Protein AF-A0A3S3DQZ9-F1 (afdb_monomer)

Structure (mmCIF, N/CA/C/O backbone):
data_AF-A0A3S3DQZ9-F1
#
_entry.id   AF-A0A3S3DQZ9-F1
#
loop_
_atom_site.group_PDB
_atom_site.id
_atom_site.type_symbol
_atom_site.label_atom_id
_atom_site.label_alt_id
_atom_site.label_comp_id
_atom_site.label_asym_id
_atom_site.label_entity_id
_atom_site.label_seq_id
_atom_site.pdbx_PDB_ins_code
_atom_site.Cartn_x
_atom_site.Cartn_y
_atom_site.Cartn_z
_atom_site.occupancy
_atom_site.B_iso_or_equiv
_atom_site.auth_seq_id
_atom_site.auth_comp_id
_atom_site.auth_asym_id
_atom_site.auth_atom_id
_atom_site.pdbx_PDB_model_num
ATOM 1 N N . MET A 1 1 ? -2.043 3.879 -20.550 1.00 38.56 1 MET A N 1
ATOM 2 C CA . MET A 1 1 ? -2.431 2.485 -20.252 1.00 38.56 1 MET A CA 1
ATOM 3 C C . MET A 1 1 ? -1.501 2.037 -19.139 1.00 38.56 1 MET A C 1
ATOM 5 O O . MET A 1 1 ? -0.309 1.957 -19.387 1.00 38.56 1 MET A O 1
ATOM 9 N N . ALA A 1 2 ? -1.991 1.979 -17.899 1.0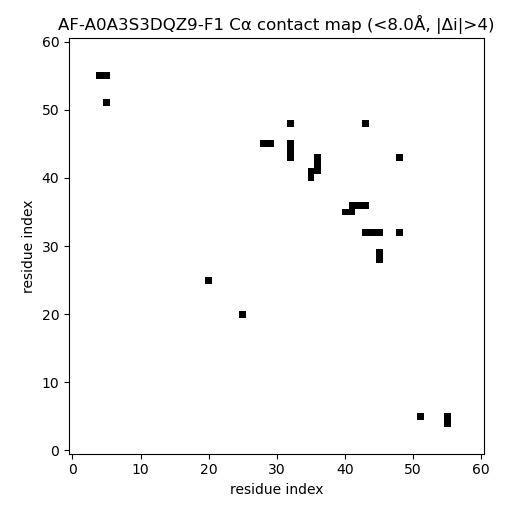0 43.78 2 ALA A N 1
ATOM 10 C CA . ALA A 1 2 ? -1.148 1.731 -16.729 1.00 43.78 2 ALA A CA 1
ATOM 11 C C . ALA A 1 2 ? -0.810 0.238 -16.672 1.00 43.78 2 ALA A C 1
ATOM 13 O O . ALA A 1 2 ? -1.658 -0.577 -16.318 1.00 43.78 2 ALA A O 1
ATOM 14 N N . ASP A 1 3 ? 0.399 -0.092 -17.113 1.00 48.09 3 ASP A N 1
ATOM 15 C CA . ASP A 1 3 ? 0.941 -1.443 -17.104 1.00 48.09 3 ASP A CA 1
ATOM 16 C C . ASP A 1 3 ? 1.186 -1.870 -15.654 1.00 48.09 3 ASP A C 1
ATOM 18 O O . ASP A 1 3 ? 1.899 -1.194 -14.902 1.00 48.09 3 ASP A O 1
ATOM 22 N N . LEU A 1 4 ? 0.519 -2.938 -15.219 1.00 45.88 4 LEU A N 1
ATOM 23 C CA . LEU A 1 4 ? 0.640 -3.398 -13.849 1.00 45.88 4 LEU A CA 1
ATOM 24 C C . LEU A 1 4 ? 1.936 -4.191 -13.691 1.00 45.88 4 LEU A C 1
ATOM 26 O O . LEU A 1 4 ? 1.995 -5.377 -14.001 1.00 45.88 4 LEU A O 1
ATOM 30 N N . LYS A 1 5 ? 2.966 -3.529 -13.159 1.00 56.03 5 LYS A N 1
ATOM 31 C CA . LYS A 1 5 ? 4.314 -4.077 -12.911 1.00 56.03 5 LYS A CA 1
ATOM 32 C C . LYS A 1 5 ? 4.390 -5.217 -11.879 1.00 56.03 5 LYS A C 1
ATOM 34 O O . LYS A 1 5 ? 5.478 -5.576 -11.444 1.00 56.03 5 LYS A O 1
ATOM 39 N N . LEU A 1 6 ? 3.262 -5.765 -11.438 1.00 48.62 6 LEU A N 1
ATOM 40 C CA . LEU A 1 6 ? 3.179 -6.608 -10.252 1.00 48.62 6 LEU A CA 1
ATOM 41 C C . LEU A 1 6 ? 2.674 -8.011 -10.607 1.00 48.62 6 LEU A C 1
ATOM 43 O O . LEU A 1 6 ? 1.477 -8.262 -10.712 1.00 48.62 6 LEU A O 1
ATOM 47 N N . GLY A 1 7 ? 3.629 -8.917 -10.831 1.00 61.00 7 GLY A N 1
ATOM 48 C CA . GLY A 1 7 ? 3.397 -10.350 -11.010 1.00 61.00 7 GLY A CA 1
ATOM 49 C C . GLY A 1 7 ? 3.231 -11.099 -9.679 1.00 61.00 7 GLY A C 1
ATOM 50 O O . GLY A 1 7 ? 3.627 -10.621 -8.619 1.00 61.00 7 GLY A O 1
ATOM 51 N N . LYS A 1 8 ? 2.625 -12.291 -9.751 1.00 45.16 8 L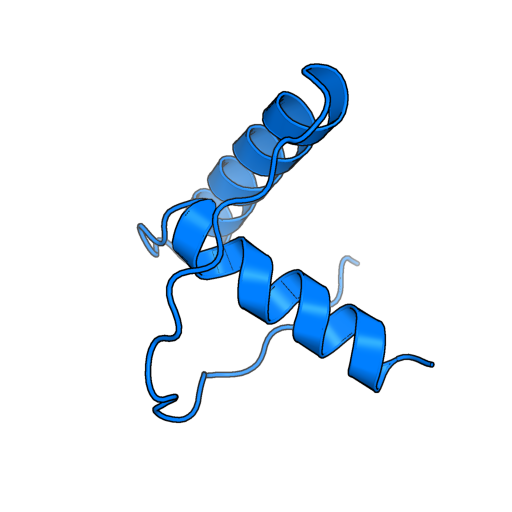YS A N 1
ATOM 52 C CA . LYS A 1 8 ? 2.261 -13.177 -8.626 1.00 45.16 8 LYS A CA 1
ATOM 53 C C . LYS A 1 8 ? 3.448 -13.445 -7.682 1.00 45.16 8 LYS A C 1
ATOM 55 O O . LYS A 1 8 ? 4.48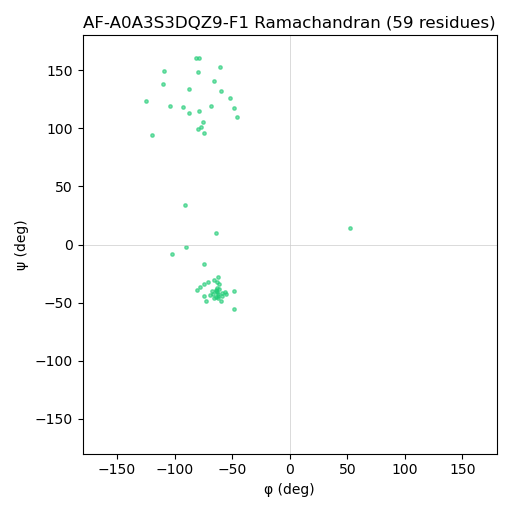3 -13.918 -8.147 1.00 45.16 8 LYS A O 1
ATOM 60 N N . LEU A 1 9 ? 3.292 -13.195 -6.374 1.00 53.53 9 LEU A N 1
ATOM 61 C CA . LEU A 1 9 ? 4.406 -13.376 -5.434 1.00 53.53 9 LEU A CA 1
ATOM 62 C C . LEU A 1 9 ? 4.848 -14.824 -5.291 1.00 53.53 9 LEU A C 1
ATOM 64 O O . LEU A 1 9 ? 3.996 -15.699 -5.116 1.00 53.53 9 LEU A O 1
ATOM 68 N N . PRO A 1 10 ? 6.164 -15.051 -5.184 1.00 53.34 10 PRO A N 1
ATOM 69 C CA . PRO A 1 10 ? 6.699 -16.207 -4.498 1.00 53.34 10 PRO A CA 1
ATOM 70 C C . PRO A 1 10 ? 6.695 -16.001 -2.972 1.00 53.34 10 PRO A C 1
ATOM 72 O O . PRO A 1 10 ? 6.866 -14.891 -2.465 1.00 53.34 10 PRO A O 1
ATOM 75 N N . ASP A 1 11 ? 6.517 -17.111 -2.261 1.00 52.28 11 ASP A N 1
ATOM 76 C CA . ASP A 1 11 ? 6.601 -17.247 -0.806 1.00 52.28 11 ASP A CA 1
ATOM 77 C C . ASP A 1 11 ? 7.889 -16.585 -0.271 1.00 52.28 11 ASP A C 1
ATOM 79 O O . ASP A 1 11 ? 9.001 -16.960 -0.655 1.00 52.28 11 ASP A O 1
ATOM 83 N N . ARG A 1 12 ? 7.756 -15.556 0.575 1.00 56.56 12 ARG A N 1
ATOM 84 C CA . ARG A 1 12 ? 8.888 -14.833 1.175 1.00 56.56 12 ARG A CA 1
ATOM 85 C C . ARG A 1 12 ? 8.751 -14.842 2.691 1.00 56.56 12 ARG A C 1
ATOM 87 O O . ARG A 1 12 ? 7.763 -14.355 3.232 1.00 56.56 12 ARG A O 1
ATOM 94 N N . THR A 1 13 ? 9.779 -15.349 3.368 1.00 53.09 13 THR A N 1
ATOM 95 C CA . THR A 1 13 ? 9.979 -15.259 4.819 1.00 53.09 13 THR A CA 1
ATOM 96 C C . THR A 1 13 ? 9.711 -13.826 5.291 1.00 53.09 13 THR A C 1
ATOM 98 O O . THR A 1 13 ? 10.457 -12.906 4.958 1.00 53.09 13 THR A O 1
ATOM 101 N N . ALA A 1 14 ? 8.609 -13.617 6.013 1.00 53.59 14 ALA A N 1
ATOM 102 C CA . ALA A 1 14 ? 8.123 -12.282 6.347 1.00 53.59 14 ALA A CA 1
ATOM 103 C C . ALA A 1 14 ? 8.987 -11.627 7.440 1.00 53.59 14 ALA A C 1
ATOM 105 O O . ALA A 1 14 ? 8.774 -11.834 8.634 1.00 53.59 14 ALA A O 1
ATOM 106 N N . SER A 1 15 ? 9.959 -10.806 7.042 1.00 56.75 15 SER A N 1
ATOM 107 C CA . SER A 1 15 ? 10.689 -9.923 7.960 1.00 56.75 15 SER A CA 1
ATOM 108 C C . SER A 1 15 ? 9.845 -8.685 8.266 1.00 56.75 15 SER A C 1
ATOM 110 O O . SER A 1 15 ? 9.563 -7.879 7.379 1.00 56.75 15 SER A O 1
ATOM 112 N N . LYS A 1 16 ? 9.427 -8.514 9.527 1.00 61.38 16 LYS A N 1
ATOM 113 C CA . LYS A 1 16 ? 8.618 -7.363 9.953 1.00 61.38 16 LYS A CA 1
ATOM 114 C C . LYS A 1 16 ? 9.494 -6.112 10.055 1.00 61.38 16 LYS A C 1
ATOM 116 O O . LYS A 1 16 ? 10.258 -5.966 11.004 1.00 61.38 16 LYS A O 1
ATOM 121 N N . ILE A 1 17 ? 9.364 -5.206 9.089 1.00 67.81 17 ILE A N 1
ATOM 122 C CA . ILE A 1 17 ? 10.045 -3.907 9.088 1.00 67.81 17 ILE A CA 1
ATOM 123 C C . ILE A 1 17 ? 9.019 -2.833 9.454 1.00 67.81 17 ILE A C 1
ATOM 125 O O . ILE A 1 17 ? 8.030 -2.640 8.749 1.00 67.81 17 ILE A O 1
ATOM 129 N N . THR A 1 18 ? 9.250 -2.127 10.559 1.00 73.69 18 THR A N 1
ATOM 130 C CA . THR A 1 18 ? 8.464 -0.941 10.918 1.00 73.69 18 THR A CA 1
ATOM 131 C C . THR A 1 18 ? 9.107 0.274 10.262 1.00 73.69 18 THR A C 1
ATOM 133 O O . THR A 1 18 ? 10.221 0.644 10.623 1.00 73.69 18 THR A O 1
ATOM 136 N N . ILE A 1 19 ? 8.412 0.895 9.310 1.00 73.06 19 ILE A N 1
ATOM 137 C CA . ILE A 1 19 ? 8.840 2.148 8.683 1.00 73.06 19 ILE A CA 1
ATOM 138 C C . ILE A 1 19 ? 7.928 3.291 9.120 1.00 73.06 19 ILE A C 1
ATOM 140 O O . ILE A 1 19 ? 6.706 3.140 9.174 1.00 73.06 19 ILE A O 1
ATOM 144 N N . THR A 1 20 ? 8.519 4.446 9.411 1.00 80.31 20 THR A N 1
ATOM 145 C CA . THR A 1 20 ? 7.769 5.688 9.603 1.00 80.31 20 THR A CA 1
ATOM 146 C C . THR A 1 20 ? 7.708 6.399 8.263 1.00 80.31 20 THR A C 1
ATOM 148 O O . THR A 1 20 ? 8.741 6.749 7.699 1.00 80.31 20 THR A O 1
ATOM 151 N N . VAL A 1 21 ? 6.500 6.600 7.746 1.00 80.56 21 VAL A N 1
ATOM 152 C CA . VAL A 1 21 ? 6.264 7.337 6.502 1.00 80.56 21 VAL A CA 1
ATOM 153 C C . VAL A 1 21 ? 5.601 8.674 6.806 1.00 80.56 21 VAL A C 1
ATOM 155 O O . VAL A 1 21 ? 4.839 8.794 7.766 1.00 80.56 21 VAL A O 1
ATOM 158 N N . SER A 1 22 ? 5.875 9.677 5.976 1.00 86.75 22 SER A N 1
ATOM 159 C CA . SER A 1 22 ? 5.183 10.967 6.025 1.00 86.75 22 SER A CA 1
ATOM 160 C C . SER A 1 22 ? 3.682 10.791 5.776 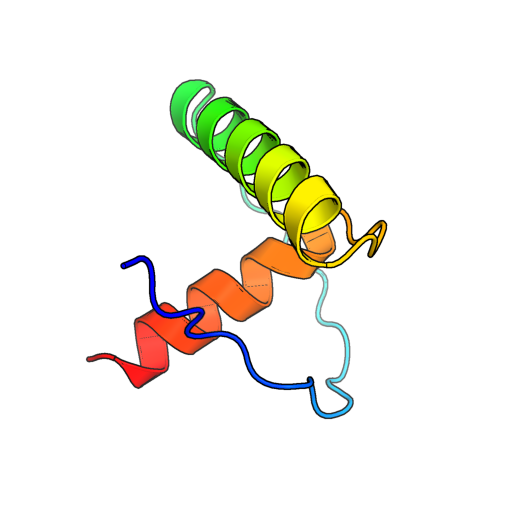1.00 86.75 22 SER A C 1
ATOM 162 O O . SER A 1 22 ? 3.267 9.870 5.069 1.00 86.75 22 SER A O 1
ATOM 164 N N . ALA A 1 23 ? 2.860 11.695 6.317 1.00 86.06 23 ALA A N 1
ATOM 165 C CA . ALA A 1 23 ? 1.403 11.632 6.178 1.00 86.06 23 ALA A CA 1
ATOM 166 C C . ALA A 1 23 ? 0.943 11.602 4.708 1.00 86.06 23 ALA A C 1
ATOM 168 O O . ALA A 1 23 ? 0.078 10.799 4.363 1.00 86.06 23 ALA A O 1
ATOM 169 N N . GLU A 1 24 ? 1.577 12.399 3.841 1.00 87.88 24 GLU A N 1
ATOM 170 C CA . GLU A 1 24 ? 1.313 12.405 2.396 1.00 87.88 24 GLU A CA 1
ATOM 171 C C . GLU A 1 24 ? 1.583 11.038 1.759 1.00 87.88 24 GLU A C 1
ATOM 173 O O . GLU A 1 24 ? 0.719 10.490 1.083 1.00 87.88 24 GLU A O 1
ATOM 178 N N . LEU A 1 25 ? 2.742 10.430 2.040 1.00 83.62 25 LEU A N 1
ATOM 179 C CA . LEU A 1 25 ? 3.085 9.113 1.501 1.00 83.62 25 LEU A CA 1
ATOM 180 C C . LEU A 1 25 ? 2.114 8.037 2.004 1.00 83.62 25 LEU A C 1
ATOM 182 O O . LEU A 1 25 ? 1.674 7.189 1.232 1.00 83.62 25 LEU A O 1
ATOM 186 N N . GLY A 1 26 ? 1.730 8.093 3.281 1.00 84.94 26 GLY A N 1
ATOM 187 C CA . GLY A 1 26 ? 0.726 7.195 3.848 1.00 84.94 26 GLY A CA 1
ATOM 188 C C . GLY A 1 26 ? -0.650 7.331 3.187 1.00 84.94 26 GLY A C 1
ATOM 189 O O . GLY A 1 26 ? -1.360 6.332 3.050 1.00 84.94 26 GLY A O 1
ATOM 190 N N . GLN A 1 27 ? -1.029 8.537 2.763 1.00 87.38 27 GLN A N 1
ATOM 191 C CA . GLN A 1 27 ? -2.279 8.783 2.047 1.00 87.38 27 GLN A CA 1
ATOM 192 C C . GLN A 1 27 ? -2.212 8.242 0.615 1.00 87.38 27 GLN A C 1
ATOM 194 O O . GLN A 1 27 ? -3.055 7.423 0.245 1.00 87.38 27 GLN A O 1
ATOM 199 N N . THR A 1 28 ? -1.143 8.556 -0.118 1.00 86.94 28 THR A N 1
ATOM 200 C CA . THR A 1 28 ? -0.890 8.026 -1.466 1.00 86.94 28 THR A CA 1
ATOM 201 C C . THR A 1 28 ? -0.885 6.497 -1.484 1.00 86.94 28 THR A C 1
ATOM 203 O O . THR A 1 28 ? -1.491 5.877 -2.356 1.00 86.94 28 THR A O 1
ATOM 206 N N . LEU A 1 29 ? -0.258 5.859 -0.490 1.00 84.19 29 LEU A N 1
ATOM 207 C CA . LEU A 1 29 ? -0.236 4.400 -0.362 1.00 84.19 29 LEU A CA 1
ATOM 208 C C . LEU A 1 29 ? -1.635 3.810 -0.127 1.00 84.19 29 LEU A C 1
ATOM 210 O O . LEU A 1 29 ? -1.962 2.762 -0.686 1.00 84.19 29 LEU A O 1
ATOM 214 N N . LYS A 1 30 ? -2.479 4.475 0.673 1.00 84.31 30 LYS A N 1
ATOM 215 C CA . LYS A 1 30 ? -3.876 4.059 0.891 1.00 84.31 30 LYS A CA 1
ATOM 216 C C . LYS A 1 30 ? -4.716 4.206 -0.373 1.00 84.31 30 LYS A C 1
ATOM 218 O O . LYS A 1 30 ? -5.487 3.301 -0.684 1.00 84.31 30 LYS A O 1
ATOM 223 N N . GLU A 1 31 ? -4.560 5.309 -1.100 1.00 85.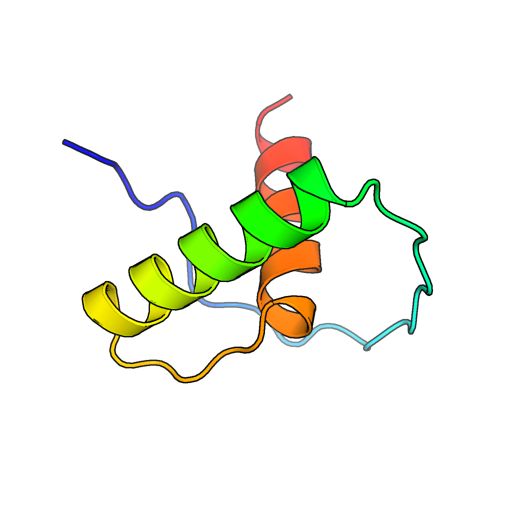94 31 GLU A N 1
ATOM 224 C CA . GLU A 1 31 ? -5.232 5.530 -2.386 1.00 85.94 31 GLU A CA 1
ATOM 225 C C . GLU A 1 31 ? -4.807 4.479 -3.415 1.00 85.94 31 GLU A C 1
ATOM 227 O O . GLU A 1 31 ? -5.652 3.886 -4.088 1.00 85.94 31 GLU A O 1
ATOM 232 N N . TYR A 1 32 ? -3.513 4.162 -3.462 1.00 84.44 32 TYR A N 1
ATOM 233 C CA . TYR A 1 32 ? -2.990 3.108 -4.321 1.00 84.44 32 TYR A CA 1
ATOM 234 C C . TYR A 1 32 ? -3.558 1.732 -3.956 1.00 84.44 32 TYR A C 1
ATOM 236 O O . TYR A 1 32 ? -3.990 0.993 -4.837 1.00 84.44 32 TYR A O 1
ATOM 244 N N . ALA A 1 33 ? -3.627 1.388 -2.668 1.00 82.44 33 ALA A N 1
ATOM 245 C CA . AL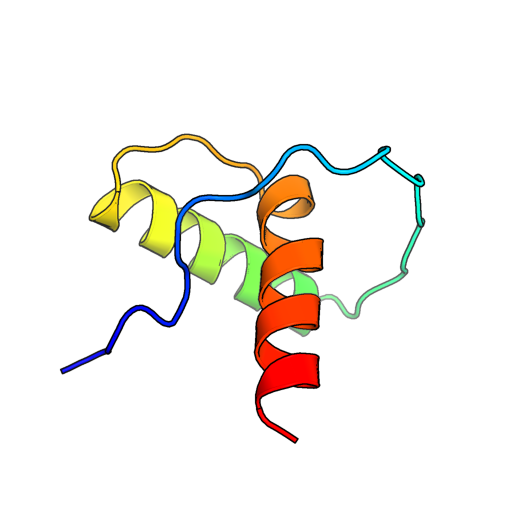A A 1 33 ? -4.238 0.133 -2.229 1.00 82.44 33 ALA A CA 1
ATOM 246 C C . ALA A 1 33 ? -5.736 0.062 -2.565 1.00 82.44 33 ALA A C 1
ATOM 248 O O . ALA A 1 33 ? -6.230 -0.993 -2.965 1.00 82.44 33 ALA A O 1
ATOM 249 N N . ALA A 1 34 ? -6.463 1.179 -2.462 1.00 84.62 34 ALA A N 1
ATOM 250 C CA . ALA A 1 34 ? -7.862 1.250 -2.877 1.00 84.62 34 ALA A CA 1
ATOM 251 C C . ALA A 1 34 ? -8.019 1.028 -4.391 1.00 84.62 34 ALA A C 1
ATOM 253 O O . ALA A 1 34 ? -8.928 0.314 -4.818 1.00 84.62 34 ALA A O 1
ATOM 254 N N . LEU A 1 35 ? -7.118 1.588 -5.200 1.00 84.06 35 LEU A N 1
ATOM 255 C CA . LEU A 1 35 ? -7.078 1.358 -6.643 1.00 84.06 35 LEU A CA 1
ATOM 256 C C . LEU A 1 35 ? -6.728 -0.099 -6.9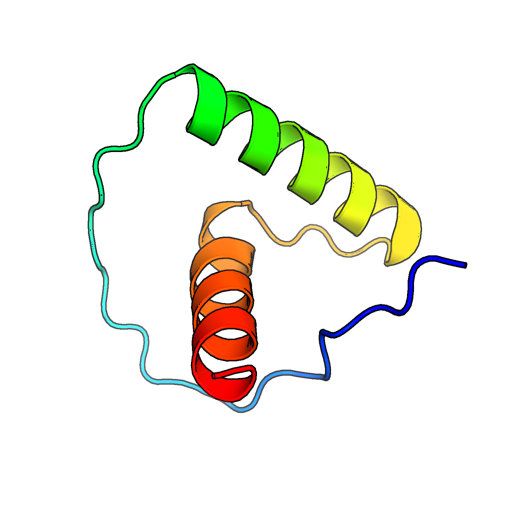75 1.00 84.06 35 LEU A C 1
ATOM 258 O O . LEU A 1 35 ? -7.414 -0.724 -7.780 1.00 84.06 35 LEU A O 1
ATOM 262 N N . TYR A 1 36 ? -5.715 -0.665 -6.322 1.00 80.56 36 TYR A N 1
ATOM 263 C CA . TYR A 1 36 ? -5.315 -2.060 -6.502 1.00 80.56 36 TYR A CA 1
ATOM 264 C C . TYR A 1 36 ? -6.469 -3.014 -6.175 1.00 80.56 36 TYR A C 1
ATOM 266 O O . TYR A 1 36 ? -6.792 -3.900 -6.968 1.00 80.56 36 TYR A O 1
ATOM 274 N N . ARG A 1 37 ? -7.175 -2.767 -5.066 1.00 81.31 37 ARG A N 1
ATOM 275 C CA . ARG A 1 37 ? -8.371 -3.524 -4.688 1.00 81.31 37 ARG A CA 1
ATOM 276 C C . ARG A 1 37 ? -9.486 -3.408 -5.722 1.00 81.31 37 ARG A C 1
ATOM 278 O O . ARG A 1 37 ? -10.174 -4.392 -5.969 1.00 81.31 37 ARG A O 1
ATOM 285 N N . GLN A 1 38 ? -9.688 -2.241 -6.328 1.00 81.12 38 GLN A N 1
ATOM 286 C CA . GLN A 1 38 ? -10.689 -2.090 -7.388 1.00 81.12 38 GLN A CA 1
ATOM 287 C C . GLN A 1 38 ? -10.307 -2.856 -8.659 1.00 81.12 38 GLN A C 1
ATOM 289 O O . GLN A 1 38 ? -11.167 -3.498 -9.259 1.00 81.12 38 GLN A O 1
ATOM 294 N N . THR A 1 39 ? -9.029 -2.837 -9.034 1.00 80.38 39 THR A N 1
ATOM 295 C CA . THR A 1 39 ? -8.536 -3.482 -10.257 1.00 80.38 39 THR A CA 1
ATOM 296 C C . THR A 1 39 ? -8.469 -5.007 -10.128 1.00 80.38 39 THR A C 1
ATOM 298 O O . THR A 1 39 ? -8.917 -5.713 -11.027 1.00 80.38 39 THR A O 1
ATOM 301 N N . TYR A 1 40 ? -7.967 -5.529 -9.004 1.00 76.44 40 TYR A N 1
ATOM 302 C CA . TYR A 1 40 ? -7.731 -6.970 -8.807 1.00 76.44 40 TYR A CA 1
ATOM 303 C C . TYR A 1 40 ? -8.796 -7.665 -7.956 1.00 76.44 40 TYR A C 1
ATOM 305 O O . TYR A 1 40 ? -8.771 -8.885 -7.822 1.00 76.44 40 TYR A O 1
ATOM 313 N N . ARG A 1 41 ? -9.726 -6.913 -7.342 1.00 67.25 41 ARG A N 1
ATOM 314 C CA . ARG A 1 41 ? -10.653 -7.396 -6.292 1.00 67.25 41 ARG A CA 1
ATOM 315 C C . ARG A 1 41 ? -9.972 -8.112 -5.121 1.00 67.25 41 ARG A C 1
ATOM 317 O O . ARG A 1 41 ? -10.644 -8.739 -4.304 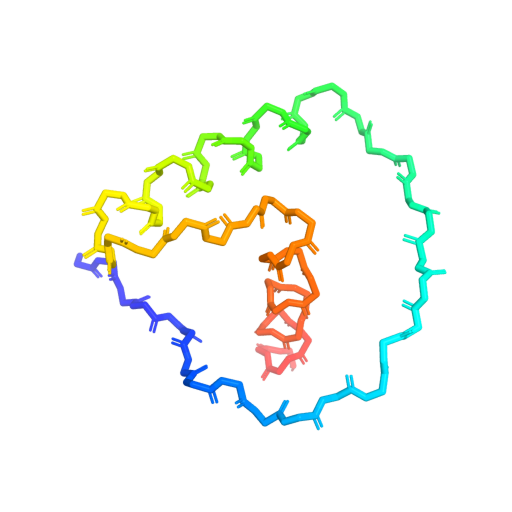1.00 67.25 41 ARG A O 1
ATOM 324 N N . GLN A 1 42 ? -8.658 -7.982 -5.006 1.00 65.75 42 GLN A N 1
ATOM 325 C CA . GLN A 1 42 ? -7.876 -8.529 -3.915 1.00 65.75 42 GLN A CA 1
ATOM 326 C C . GLN A 1 42 ? -7.833 -7.535 -2.762 1.00 65.75 42 GLN A C 1
ATOM 328 O O . GLN A 1 42 ? -7.650 -6.334 -2.953 1.00 65.75 42 GLN A O 1
ATOM 333 N N . SER A 1 43 ? -8.060 -8.042 -1.551 1.00 61.75 43 SER A N 1
ATOM 334 C CA . SER A 1 43 ? -8.092 -7.238 -0.324 1.00 61.75 43 SER A CA 1
ATOM 335 C C . SER A 1 43 ? -6.713 -7.166 0.333 1.00 61.75 43 SER A C 1
ATOM 337 O O . SER A 1 43 ? -6.629 -7.132 1.558 1.00 61.75 43 SER A O 1
ATOM 339 N N . GLU A 1 44 ? -5.644 -7.157 -0.467 1.00 71.06 44 GLU A N 1
ATOM 340 C CA . GLU A 1 44 ? -4.296 -6.935 0.048 1.00 71.06 44 GLU A CA 1
ATOM 341 C C . GLU A 1 44 ? -4.226 -5.565 0.725 1.00 71.06 44 GLU A C 1
ATOM 343 O O . GLU A 1 44 ? -4.696 -4.541 0.211 1.00 71.06 44 GLU A O 1
ATOM 348 N N . THR A 1 45 ? -3.654 -5.550 1.923 1.00 75.69 45 THR A N 1
ATOM 349 C CA . THR A 1 45 ? -3.485 -4.308 2.674 1.00 75.69 45 THR A CA 1
ATOM 350 C C . THR A 1 45 ? -2.297 -3.515 2.136 1.00 75.69 45 THR A C 1
ATOM 352 O O . THR A 1 45 ? -1.386 -4.066 1.524 1.00 75.69 45 THR A O 1
ATOM 355 N N . VAL A 1 46 ? -2.251 -2.211 2.432 1.00 76.62 46 VAL A N 1
ATOM 356 C CA . VAL A 1 46 ? -1.071 -1.371 2.149 1.00 76.62 46 VAL A CA 1
ATOM 357 C C . VAL A 1 46 ? 0.221 -2.037 2.645 1.00 76.62 46 VAL A C 1
ATOM 359 O O . VAL A 1 46 ? 1.225 -2.013 1.946 1.00 76.62 46 VAL A O 1
ATOM 362 N N . ALA A 1 47 ? 0.187 -2.668 3.824 1.00 75.12 47 ALA A N 1
ATOM 363 C CA . ALA A 1 47 ? 1.339 -3.351 4.407 1.00 75.12 47 ALA A CA 1
ATOM 364 C C . ALA A 1 47 ? 1.824 -4.540 3.567 1.00 75.12 47 ALA A C 1
ATOM 366 O O . ALA A 1 47 ? 3.022 -4.806 3.535 1.00 75.12 47 ALA A O 1
ATOM 367 N N . GLU A 1 48 ? 0.912 -5.221 2.876 1.00 76.31 48 GLU A N 1
ATOM 368 C CA . GLU A 1 48 ? 1.269 -6.291 1.950 1.00 76.31 48 GLU A CA 1
ATOM 369 C C . GLU A 1 48 ? 1.774 -5.733 0.630 1.00 76.31 48 GLU A C 1
ATOM 371 O O . GLU A 1 48 ? 2.735 -6.264 0.105 1.00 76.31 48 GLU A O 1
ATOM 376 N N . LEU A 1 49 ? 1.224 -4.626 0.128 1.00 79.25 49 LEU A N 1
ATOM 377 C CA . LEU A 1 49 ? 1.656 -4.044 -1.146 1.00 79.25 49 LEU A CA 1
ATOM 378 C C . LEU A 1 49 ? 3.016 -3.325 -1.065 1.00 79.25 49 LEU A C 1
ATOM 380 O O . LEU A 1 49 ? 3.778 -3.364 -2.030 1.00 79.25 49 LEU A O 1
ATOM 384 N N . ILE A 1 50 ? 3.353 -2.690 0.066 1.00 80.75 50 ILE A N 1
ATOM 385 C CA . ILE A 1 50 ? 4.626 -1.967 0.270 1.00 80.75 50 ILE A CA 1
ATOM 386 C C . ILE A 1 50 ? 5.866 -2.782 -0.152 1.00 80.75 50 ILE A C 1
ATOM 388 O O . ILE A 1 50 ? 6.636 -2.278 -0.973 1.00 80.75 50 ILE A O 1
ATOM 392 N N . PRO A 1 51 ? 6.107 -4.010 0.356 1.00 77.62 51 PRO A N 1
ATOM 393 C CA . PRO A 1 51 ? 7.318 -4.761 0.023 1.00 77.62 51 PRO A CA 1
ATOM 394 C C . PRO A 1 51 ? 7.426 -5.095 -1.466 1.00 77.62 51 PRO A C 1
ATOM 396 O O . PRO A 1 51 ? 8.531 -5.207 -1.988 1.00 77.62 51 PRO A O 1
ATOM 399 N N . PHE A 1 52 ? 6.305 -5.215 -2.170 1.00 77.44 52 PHE A N 1
ATOM 400 C CA . PHE A 1 52 ? 6.318 -5.449 -3.604 1.00 77.44 52 PHE A CA 1
ATOM 401 C C . PHE A 1 52 ? 6.548 -4.189 -4.412 1.00 77.44 52 PHE A C 1
ATOM 403 O O . PHE A 1 52 ? 7.258 -4.250 -5.407 1.00 77.44 52 PHE A O 1
ATOM 410 N N . MET A 1 53 ? 5.966 -3.058 -4.003 1.00 81.06 53 MET A N 1
ATOM 411 C CA . MET A 1 53 ? 6.281 -1.774 -4.624 1.00 81.06 53 MET A CA 1
ATOM 412 C C . MET A 1 53 ? 7.778 -1.492 -4.495 1.00 81.06 53 MET A C 1
ATOM 414 O O . MET A 1 53 ? 8.403 -1.085 -5.466 1.00 81.06 53 MET A O 1
ATOM 418 N N . LEU A 1 54 ? 8.361 -1.780 -3.324 1.00 80.69 54 LEU A N 1
ATOM 419 C CA . LEU A 1 54 ? 9.802 -1.680 -3.092 1.00 80.69 54 LEU A CA 1
ATOM 420 C C . LEU A 1 54 ? 10.598 -2.669 -3.947 1.00 80.69 54 LEU A C 1
ATOM 422 O O . LEU A 1 54 ? 11.589 -2.274 -4.546 1.00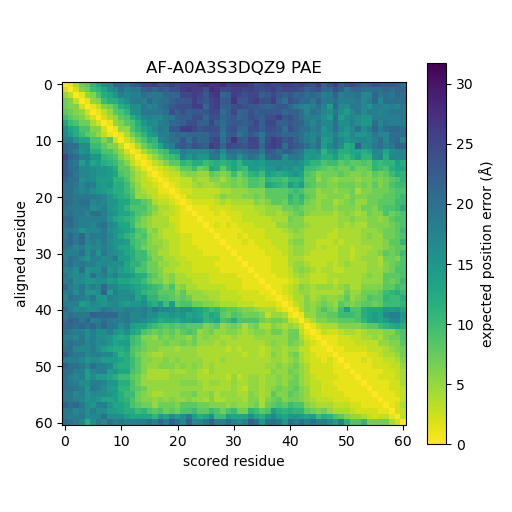 80.69 54 LEU A O 1
ATOM 426 N N . ALA A 1 55 ? 10.174 -3.932 -4.040 1.00 78.62 55 ALA A N 1
ATOM 427 C CA . ALA A 1 55 ? 10.849 -4.919 -4.882 1.00 78.62 55 ALA A CA 1
ATOM 428 C C . ALA A 1 55 ? 10.806 -4.535 -6.370 1.00 78.62 55 ALA A C 1
ATOM 430 O O . ALA A 1 55 ? 11.840 -4.546 -7.020 1.00 78.62 55 ALA A O 1
ATOM 431 N N . ALA A 1 56 ? 9.643 -4.124 -6.884 1.00 78.88 56 ALA A N 1
ATOM 432 C CA . ALA A 1 56 ? 9.476 -3.671 -8.264 1.00 78.88 56 ALA A CA 1
ATOM 433 C C . ALA A 1 56 ? 10.233 -2.364 -8.552 1.00 78.88 56 ALA A C 1
ATOM 435 O O . ALA A 1 56 ? 10.653 -2.133 -9.682 1.00 78.88 56 ALA A O 1
ATOM 436 N N . PHE A 1 57 ? 10.396 -1.504 -7.542 1.00 79.38 57 PHE A N 1
ATOM 437 C CA . PHE A 1 57 ? 11.245 -0.320 -7.627 1.00 79.38 57 PHE A CA 1
ATOM 438 C C . PHE A 1 57 ? 12.731 -0.704 -7.695 1.00 79.38 57 PHE A C 1
ATOM 440 O O . PHE A 1 57 ? 13.438 -0.176 -8.539 1.00 79.38 57 PHE A O 1
ATOM 447 N N . LEU A 1 58 ? 13.179 -1.660 -6.871 1.00 78.25 58 LEU A N 1
ATOM 448 C CA . LEU A 1 58 ? 14.562 -2.158 -6.854 1.00 78.25 58 LEU A CA 1
ATOM 449 C C . LEU A 1 58 ? 14.935 -2.998 -8.088 1.00 78.25 58 LEU A C 1
ATOM 451 O O . LEU A 1 58 ? 16.087 -2.976 -8.490 1.00 78.25 58 LEU A O 1
ATOM 455 N N . GLU A 1 59 ? 14.000 -3.749 -8.679 1.00 79.62 59 GLU A N 1
ATOM 456 C CA . GLU A 1 59 ? 14.215 -4.482 -9.945 1.00 79.62 59 GLU A CA 1
ATOM 457 C C . GLU A 1 59 ? 14.226 -3.562 -11.176 1.00 79.62 59 GLU A C 1
ATOM 459 O O . GLU A 1 59 ? 14.627 -3.986 -12.258 1.00 79.62 59 GLU A O 1
ATOM 464 N N . GLY A 1 60 ? 13.726 -2.332 -11.035 1.00 66.94 60 GLY A N 1
ATOM 465 C CA . GLY A 1 60 ? 13.648 -1.355 -12.117 1.00 66.94 60 GLY A CA 1
ATOM 466 C C . GLY A 1 60 ? 14.869 -0.440 -12.263 1.00 66.94 60 GLY A C 1
ATOM 467 O O . GLY A 1 60 ? 14.835 0.390 -13.172 1.00 66.94 60 GLY A O 1
ATOM 468 N N . ASP A 1 61 ? 15.876 -0.565 -11.393 1.00 51.56 61 ASP A N 1
ATOM 469 C CA . ASP A 1 61 ? 17.126 0.223 -11.347 1.00 51.56 61 ASP A CA 1
ATOM 470 C C . ASP A 1 61 ? 18.314 -0.622 -11.847 1.00 51.56 61 ASP A C 1
ATOM 472 O O . ASP A 1 61 ? 19.074 -0.125 -12.711 1.00 51.56 61 ASP A O 1
#

Radius of gyration: 12.13 Å; Cα contacts (8 Å, |Δi|>4): 16; chains: 1; bounding box: 28×30×31 Å

Solvent-accessible surface area (backbone atoms only — not comparable to full-atom values): 4070 Å² total; per-residue (Å²): 131,89,78,78,85,74,73,87,80,75,94,67,88,82,75,88,76,91,78,91,71,57,71,68,58,55,48,53,44,49,55,49,32,54,50,48,27,68,74,67,72,45,87,64,47,50,80,64,47,47,64,50,55,51,48,51,53,63,75,70,111

Foldseek 3Di:
DDDDLDDDDDDDDDDDDDDDDDPVVVVVLQVVQVVVCVVVVDNDDSVRVVVRVVVSVVVVD

Mean predicted aligned error: 10.14 Å

Sequence (61 aa):
MADLKLGKLPDRTASKITITVSAELGQTLKEYAALYRQTYRQSETVAELIPFMLAAFLEGD

Secondary structure (DSSP, 8-state):
------PPPPP-----------HHHHHHHHHHHHHHHHHH-----HHHHHHHHHHHHHTT-

pLDDT: mean 71.41, std 13.67, range [38.56, 87.88]